Protein AF-A0A3D9QWQ1-F1 (afdb_monomer_lite)

Secondary structure (DSSP, 8-state):
-HHHHHHHHHHHHHTTS---HHHHHHHHHHHHHHHHHHHHHHHHHHHHHHHTT--HHHHHHHHHH---HHHHHHHHHHHHTT--HHHHHHHHHHHHHHHHHHHH----PPP----

Foldseek 3Di:
DVVVVVVVVVVVVVVVDDCDPVVVVVVVVVCVVVVVVVVVLLVVLQVLQVVLVDDPVVSVVCVVPPPDSVLSNLCSVCSSVVHDPVVSVVVVVVVVCVVVVVVVDDDPDPPPPDD

Sequence (115 aa):
MERDYAMQENAHIKRERAVSTGDFIQGIRDCIPTLLGYLSIGFAAGVVEKTSGLSITEIILMSVLIYAGSAQFIIAGMVAAQGSAAAIIFTILFVNLRHLLLSGTVPVFPPSDTA

Radius of gyration: 24.45 Å; chains: 1; bounding box: 51×46×58 Å

InterPro domains:
  IPR011606 Branched-chain amino acid transport, permease [PTHR34979] (14-104)
  IPR061300 AzlC-like, N-terminal domain [PF03591] (33-105)

pLDDT: mean 82.55, std 11.13, range [54.53, 95.12]

Organism: NCBI:txid1156355

Structure (mmCIF, N/CA/C/O backbone):
data_AF-A0A3D9QWQ1-F1
#
_entry.id   AF-A0A3D9QWQ1-F1
#
loop_
_atom_site.group_PDB
_atom_site.id
_atom_site.type_symbol
_atom_site.label_atom_id
_atom_site.label_alt_id
_atom_site.label_comp_id
_atom_site.label_asym_id
_atom_site.label_entity_id
_atom_site.label_seq_id
_atom_site.pdbx_PDB_ins_code
_atom_site.Cartn_x
_atom_site.Cartn_y
_atom_site.Cartn_z
_atom_site.occupancy
_atom_site.B_iso_or_equiv
_atom_site.auth_seq_id
_atom_site.auth_comp_id
_atom_site.auth_asym_id
_atom_site.auth_atom_id
_atom_site.pdbx_PDB_model_num
ATOM 1 N N . MET A 1 1 ? 39.467 18.721 -38.668 1.00 60.34 1 MET A N 1
ATOM 2 C CA . MET A 1 1 ? 39.058 19.140 -37.311 1.00 60.34 1 MET A CA 1
ATOM 3 C C . MET A 1 1 ? 37.545 19.265 -37.190 1.00 60.34 1 MET A C 1
ATOM 5 O O . MET A 1 1 ? 36.965 18.328 -36.675 1.00 60.34 1 MET A O 1
ATOM 9 N N . GLU A 1 2 ? 36.860 20.301 -37.694 1.00 66.12 2 GLU A N 1
ATOM 10 C CA . GLU A 1 2 ? 35.390 20.446 -37.504 1.00 66.12 2 GLU A CA 1
ATOM 11 C C . GLU A 1 2 ? 34.546 19.289 -38.078 1.00 66.12 2 GLU A C 1
ATOM 13 O O . GLU A 1 2 ? 33.544 18.887 -37.493 1.00 66.12 2 GLU A O 1
ATOM 18 N N . ARG A 1 3 ? 34.983 18.679 -39.189 1.00 67.19 3 ARG A N 1
ATOM 19 C CA . ARG A 1 3 ? 34.310 17.508 -39.786 1.00 67.19 3 ARG A CA 1
ATOM 20 C C . ARG A 1 3 ? 34.497 16.213 -38.989 1.00 67.19 3 ARG A C 1
ATOM 22 O O . ARG A 1 3 ? 33.655 15.326 -39.089 1.00 67.19 3 ARG A O 1
ATOM 29 N N . ASP A 1 4 ? 35.561 16.126 -38.196 1.00 64.44 4 ASP A N 1
ATOM 30 C CA . ASP A 1 4 ? 35.871 14.960 -37.364 1.00 64.44 4 ASP A CA 1
ATOM 31 C C . ASP A 1 4 ? 35.043 14.996 -36.069 1.00 64.44 4 ASP A C 1
ATOM 33 O O . ASP A 1 4 ? 34.472 13.980 -35.676 1.00 64.44 4 ASP A O 1
ATOM 37 N N . TYR A 1 5 ? 34.857 16.192 -35.489 1.00 61.41 5 TYR A N 1
ATOM 38 C CA . TYR A 1 5 ? 33.943 16.420 -34.362 1.00 61.41 5 TYR A CA 1
ATOM 39 C C . TYR A 1 5 ? 32.486 16.111 -34.728 1.00 61.41 5 TYR A C 1
ATOM 41 O O . TYR A 1 5 ? 31.813 15.393 -33.993 1.00 61.41 5 TYR A O 1
ATOM 49 N N . ALA A 1 6 ? 32.019 16.549 -35.903 1.00 64.19 6 ALA A N 1
ATOM 50 C CA . ALA A 1 6 ? 30.667 16.240 -36.370 1.00 64.19 6 ALA A CA 1
ATOM 51 C C . ALA A 1 6 ? 30.449 14.730 -36.610 1.00 64.19 6 ALA A C 1
ATOM 53 O O . ALA A 1 6 ? 29.363 14.215 -36.356 1.00 64.19 6 ALA A O 1
ATOM 54 N N . MET A 1 7 ? 31.469 13.992 -37.066 1.00 63.03 7 MET A N 1
ATOM 55 C CA . MET A 1 7 ? 31.415 12.528 -37.230 1.00 63.03 7 MET A CA 1
ATOM 56 C C . MET A 1 7 ? 31.296 11.808 -35.881 1.00 63.03 7 MET A C 1
ATOM 58 O O . MET A 1 7 ? 30.530 10.851 -35.752 1.00 63.03 7 MET A O 1
ATOM 62 N N . GLN A 1 8 ? 32.023 12.291 -34.872 1.00 61.41 8 GLN A N 1
ATOM 63 C CA . GLN A 1 8 ? 32.024 11.721 -33.528 1.00 61.41 8 GLN A CA 1
ATOM 64 C C . GLN A 1 8 ? 30.712 12.034 -32.791 1.00 61.41 8 GLN A C 1
ATOM 66 O O . GLN A 1 8 ? 30.105 11.136 -32.215 1.00 61.41 8 GLN A O 1
ATOM 71 N N . GLU A 1 9 ? 30.198 13.257 -32.913 1.00 64.50 9 GLU A N 1
ATOM 72 C CA . GLU A 1 9 ? 28.890 13.661 -32.384 1.00 64.50 9 GLU A CA 1
ATOM 73 C C . GLU A 1 9 ? 27.749 12.828 -32.990 1.00 64.50 9 GLU A C 1
ATOM 75 O O . GLU A 1 9 ? 26.955 12.231 -32.265 1.00 64.50 9 GLU A O 1
ATOM 80 N N . ASN A 1 10 ? 27.726 12.664 -34.318 1.00 57.22 10 ASN A N 1
ATOM 81 C CA . ASN A 1 10 ? 26.715 11.842 -34.986 1.00 57.22 10 ASN A CA 1
ATOM 82 C C . ASN A 1 10 ? 26.822 10.350 -34.618 1.00 57.22 10 ASN A C 1
ATOM 84 O O . ASN A 1 10 ? 25.799 9.670 -34.538 1.00 57.22 10 ASN A O 1
ATOM 88 N N . ALA A 1 11 ? 28.025 9.824 -34.360 1.00 59.88 11 ALA A N 1
ATOM 89 C CA . ALA A 1 11 ? 28.217 8.443 -33.911 1.00 59.88 11 ALA A CA 1
ATOM 90 C C . ALA A 1 11 ? 27.727 8.210 -32.470 1.00 59.88 11 ALA A C 1
ATOM 92 O O . ALA A 1 11 ? 27.171 7.147 -32.181 1.00 59.88 11 ALA A O 1
ATOM 93 N N . HIS A 1 12 ? 27.881 9.204 -31.590 1.00 54.53 12 HIS A N 1
ATOM 94 C CA . HIS A 1 12 ? 27.355 9.165 -30.224 1.00 54.53 12 HIS A CA 1
ATOM 95 C C . HIS A 1 12 ? 25.820 9.262 -30.203 1.00 54.53 12 HIS A C 1
ATOM 97 O O . HIS A 1 12 ? 25.177 8.428 -29.570 1.00 54.53 12 HIS A O 1
ATOM 103 N N . ILE A 1 13 ? 25.228 10.158 -30.998 1.00 61.06 13 ILE A N 1
ATOM 104 C CA . ILE A 1 13 ? 23.765 10.309 -31.125 1.00 61.06 13 ILE A CA 1
ATOM 105 C C . ILE A 1 13 ? 23.113 9.062 -31.752 1.00 61.06 13 ILE A C 1
ATOM 107 O O . ILE A 1 13 ? 22.025 8.642 -31.353 1.00 61.06 13 ILE A O 1
ATOM 111 N N . LYS A 1 14 ? 23.781 8.406 -32.711 1.00 55.25 14 LYS A N 1
ATOM 112 C CA . LYS A 1 14 ? 23.258 7.196 -33.373 1.00 55.25 14 LYS A CA 1
ATOM 113 C C . LYS A 1 14 ? 23.245 5.964 -32.457 1.00 55.25 14 LYS A C 1
ATOM 115 O O . LYS A 1 14 ? 22.483 5.033 -32.713 1.00 55.25 14 LYS A O 1
ATOM 120 N N . ARG A 1 15 ? 24.040 5.968 -31.380 1.00 58.19 15 ARG A N 1
ATOM 121 C CA . ARG A 1 15 ? 24.019 4.939 -30.324 1.00 58.19 15 ARG A CA 1
ATOM 122 C C . ARG A 1 15 ? 22.813 5.063 -29.388 1.00 58.19 15 ARG A C 1
ATOM 124 O O . ARG A 1 15 ? 22.527 4.120 -28.661 1.00 58.19 15 ARG A O 1
ATOM 131 N N . GLU A 1 16 ? 22.102 6.187 -29.428 1.00 63.25 16 GLU A N 1
ATOM 132 C CA . GLU A 1 16 ? 21.090 6.549 -28.433 1.00 63.25 16 GLU A CA 1
ATOM 133 C C . GLU A 1 16 ? 19.643 6.246 -28.858 1.00 63.25 16 GLU A C 1
ATOM 135 O O . GLU A 1 16 ? 18.713 6.497 -28.094 1.00 63.25 16 GLU A O 1
ATOM 140 N N . ARG A 1 17 ? 19.388 5.698 -30.060 1.00 65.94 17 ARG A N 1
ATOM 141 C CA . ARG A 1 17 ? 17.999 5.431 -30.482 1.00 65.94 17 ARG A CA 1
ATOM 142 C C . ARG A 1 17 ? 17.810 4.268 -31.453 1.00 65.94 17 ARG A C 1
ATOM 144 O O . ARG A 1 17 ? 17.346 4.443 -32.577 1.00 65.94 17 ARG A O 1
ATOM 151 N N . ALA A 1 18 ? 18.051 3.060 -30.968 1.00 63.25 18 ALA A N 1
ATOM 152 C CA . ALA A 1 18 ? 17.287 1.900 -31.406 1.00 63.25 18 ALA A CA 1
ATOM 153 C C . ALA A 1 18 ? 17.064 1.016 -30.181 1.00 63.25 18 ALA A C 1
ATOM 155 O O . ALA A 1 18 ? 17.944 0.240 -29.837 1.00 63.25 18 ALA A O 1
ATOM 156 N N . VAL A 1 19 ? 15.915 1.168 -29.508 1.00 68.19 19 VAL A N 1
ATOM 157 C CA . VAL A 1 19 ? 15.462 0.184 -28.514 1.00 68.19 19 VAL A CA 1
ATOM 158 C C . VAL A 1 19 ? 15.267 -1.119 -29.279 1.00 68.19 19 VAL A C 1
ATOM 160 O O . VAL A 1 19 ? 14.278 -1.295 -29.995 1.00 68.19 19 VAL A O 1
ATOM 163 N N . SER A 1 20 ? 16.263 -1.990 -29.211 1.00 77.75 20 SER A N 1
ATOM 164 C CA . SER A 1 20 ? 16.186 -3.321 -29.787 1.00 77.75 20 SER A CA 1
ATOM 165 C C . SER A 1 20 ? 15.281 -4.176 -28.904 1.00 77.75 20 SER A C 1
ATOM 167 O O . SER A 1 20 ? 15.197 -3.971 -27.693 1.00 77.75 20 SER A O 1
ATOM 169 N N . THR A 1 21 ? 14.629 -5.194 -29.466 1.00 76.88 21 THR A N 1
ATOM 170 C CA . THR A 1 21 ? 13.908 -6.202 -28.667 1.00 76.88 21 THR A CA 1
ATOM 171 C C . THR A 1 21 ? 14.813 -6.820 -27.589 1.00 76.88 21 THR A C 1
ATOM 173 O O . THR A 1 21 ? 14.334 -7.175 -26.514 1.00 76.88 21 THR A O 1
ATOM 176 N N . GLY A 1 22 ? 16.128 -6.884 -27.843 1.00 80.75 22 GLY A N 1
ATOM 177 C CA . GLY A 1 22 ? 17.126 -7.297 -26.855 1.00 80.75 22 GLY A CA 1
ATOM 178 C C . GLY A 1 22 ? 17.208 -6.376 -25.631 1.00 80.75 22 GLY A C 1
ATOM 179 O O . GLY A 1 22 ? 17.305 -6.877 -24.514 1.00 80.75 22 GLY A O 1
ATOM 180 N N . ASP A 1 23 ? 17.076 -5.060 -25.815 1.00 85.50 23 ASP A N 1
ATOM 181 C CA . ASP A 1 23 ? 17.133 -4.076 -24.724 1.00 85.50 23 ASP A CA 1
ATOM 182 C C . ASP A 1 23 ? 15.876 -4.144 -23.843 1.00 85.50 23 ASP A C 1
ATOM 184 O O . ASP A 1 23 ? 15.953 -3.995 -22.625 1.00 85.50 23 ASP A O 1
ATOM 188 N N . PHE A 1 24 ? 14.715 -4.450 -24.435 1.00 87.50 24 PHE A N 1
ATOM 189 C CA . PHE A 1 24 ? 13.472 -4.670 -23.687 1.00 87.50 24 PHE A CA 1
ATOM 190 C C . PHE A 1 24 ? 13.539 -5.929 -22.809 1.00 87.50 24 PHE A C 1
ATOM 192 O O . PHE A 1 24 ? 13.157 -5.894 -21.640 1.00 87.50 24 PHE A O 1
ATOM 199 N N . ILE A 1 25 ? 14.063 -7.037 -23.349 1.00 92.12 25 ILE A N 1
ATOM 200 C CA . ILE A 1 25 ? 14.245 -8.285 -22.587 1.00 92.12 25 ILE A CA 1
ATOM 201 C C . ILE A 1 25 ? 15.274 -8.089 -21.468 1.00 92.12 25 ILE A C 1
ATOM 203 O O . ILE A 1 25 ? 15.071 -8.594 -20.361 1.00 92.12 25 ILE A O 1
ATOM 207 N N . GLN A 1 26 ? 16.347 -7.338 -21.728 1.00 90.00 26 GLN A N 1
ATOM 208 C CA . GLN A 1 26 ? 17.326 -6.985 -20.703 1.00 90.00 26 GLN A CA 1
ATOM 209 C C . GLN A 1 26 ? 16.676 -6.157 -19.586 1.00 90.00 26 GLN A C 1
ATOM 211 O O . GLN A 1 26 ? 16.806 -6.520 -18.420 1.00 90.00 26 GLN A O 1
ATOM 216 N N . GLY A 1 27 ? 15.871 -5.146 -19.933 1.00 89.81 27 GLY A N 1
ATOM 217 C CA . GLY A 1 27 ? 15.104 -4.364 -18.961 1.00 89.81 27 GLY A CA 1
ATOM 218 C C . GLY A 1 27 ? 14.154 -5.216 -18.110 1.00 89.81 27 GLY A C 1
ATOM 219 O O . GLY A 1 27 ? 14.126 -5.065 -16.891 1.00 89.81 27 GLY A O 1
ATOM 220 N N . ILE A 1 28 ? 13.433 -6.176 -18.708 1.00 92.31 28 ILE A N 1
ATOM 221 C CA . ILE A 1 28 ? 12.605 -7.131 -17.946 1.00 92.31 28 ILE A CA 1
ATOM 222 C C . ILE A 1 28 ? 13.464 -7.907 -16.949 1.00 92.31 28 ILE A C 1
ATOM 224 O O . ILE A 1 28 ? 13.089 -8.024 -15.782 1.00 92.31 28 ILE A O 1
ATOM 228 N N . ARG A 1 29 ? 14.610 -8.433 -17.393 1.00 92.31 29 ARG A N 1
ATOM 229 C CA . ARG A 1 29 ? 15.511 -9.223 -16.548 1.00 92.31 29 ARG A CA 1
ATOM 230 C C . ARG A 1 29 ? 16.054 -8.408 -15.377 1.00 92.31 29 ARG A C 1
ATOM 232 O O . ARG A 1 29 ? 16.128 -8.934 -14.268 1.00 92.31 29 ARG A O 1
ATOM 239 N N . ASP A 1 30 ? 16.365 -7.141 -15.614 1.00 91.94 30 ASP A N 1
ATOM 240 C CA . ASP A 1 30 ? 16.871 -6.223 -14.596 1.00 91.94 30 ASP A CA 1
ATOM 241 C C . ASP A 1 30 ? 15.780 -5.846 -13.575 1.00 91.94 30 ASP A C 1
ATOM 243 O O . ASP A 1 30 ? 16.081 -5.622 -12.403 1.00 91.94 30 ASP A O 1
ATOM 247 N N . CYS A 1 31 ? 14.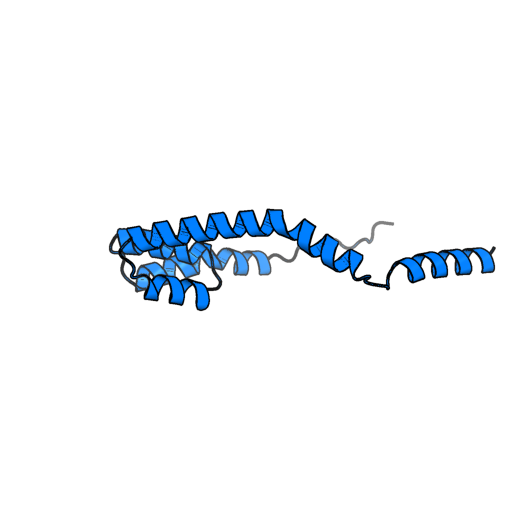499 -5.862 -13.968 1.00 92.12 31 CYS A N 1
ATOM 248 C CA . CYS A 1 31 ? 13.368 -5.614 -13.067 1.00 92.12 31 CYS A CA 1
ATOM 249 C C . CYS A 1 31 ? 12.952 -6.825 -12.209 1.00 92.12 31 CYS A C 1
ATOM 251 O O . CYS A 1 31 ? 12.312 -6.627 -11.173 1.00 92.12 31 CYS A O 1
ATOM 253 N N . ILE A 1 32 ? 13.295 -8.065 -12.590 1.00 95.12 32 ILE A N 1
ATOM 254 C CA . ILE A 1 32 ? 12.975 -9.288 -11.818 1.00 95.12 32 ILE A CA 1
ATOM 255 C C . ILE A 1 32 ? 13.369 -9.180 -10.330 1.00 95.12 32 ILE A C 1
ATOM 257 O O . ILE A 1 32 ? 12.512 -9.442 -9.479 1.00 95.12 32 ILE A O 1
ATOM 261 N N . PRO A 1 33 ? 14.613 -8.804 -9.965 1.00 91.44 33 PRO A N 1
ATOM 262 C CA . PRO A 1 33 ? 15.005 -8.708 -8.557 1.00 91.44 33 PRO A CA 1
ATOM 263 C C . PRO A 1 33 ? 14.196 -7.656 -7.785 1.00 91.44 33 PRO A C 1
ATOM 265 O O . PRO A 1 33 ? 13.840 -7.879 -6.628 1.00 91.44 33 PRO A O 1
ATOM 268 N N . THR A 1 34 ? 13.836 -6.542 -8.423 1.00 93.50 34 THR A N 1
ATOM 269 C CA . THR A 1 34 ? 12.990 -5.508 -7.814 1.00 93.50 34 THR A CA 1
ATOM 270 C C . THR A 1 34 ? 11.564 -6.012 -7.582 1.00 93.50 34 THR A C 1
ATOM 272 O O . THR A 1 34 ? 11.004 -5.807 -6.505 1.00 93.50 34 THR A O 1
ATOM 275 N N . LEU A 1 35 ? 10.994 -6.723 -8.559 1.00 92.69 35 LEU A N 1
ATOM 276 C CA . LEU A 1 35 ? 9.675 -7.357 -8.462 1.00 92.69 35 LEU A CA 1
ATOM 277 C C . LEU A 1 35 ? 9.605 -8.363 -7.312 1.00 92.69 35 LEU A C 1
ATOM 279 O O . LEU A 1 35 ? 8.637 -8.349 -6.555 1.00 92.69 35 LEU A O 1
ATOM 283 N N . LEU A 1 36 ? 10.639 -9.189 -7.139 1.00 93.75 36 LEU A N 1
ATOM 284 C CA . LEU A 1 36 ? 10.741 -10.114 -6.006 1.00 93.75 36 LEU A CA 1
ATOM 285 C C . LEU A 1 36 ? 10.718 -9.376 -4.659 1.00 93.75 36 LEU A C 1
ATOM 287 O O . LEU A 1 36 ? 10.044 -9.818 -3.726 1.00 93.75 36 LEU A O 1
ATOM 291 N N . GLY A 1 37 ? 11.390 -8.224 -4.573 1.00 93.19 37 GLY A N 1
ATOM 292 C CA . GLY A 1 37 ? 11.338 -7.349 -3.402 1.00 93.19 37 GLY A CA 1
ATOM 293 C C . GLY A 1 37 ? 9.916 -6.870 -3.100 1.00 93.19 37 GLY A C 1
ATOM 294 O O . GLY A 1 37 ? 9.408 -7.098 -2.001 1.00 93.19 37 GLY A O 1
ATOM 295 N N . TYR A 1 38 ? 9.238 -6.278 -4.085 1.00 91.62 38 TYR A N 1
ATOM 296 C CA . TYR A 1 38 ? 7.858 -5.805 -3.918 1.00 91.62 38 TYR A CA 1
ATOM 297 C C . TYR A 1 38 ? 6.871 -6.929 -3.602 1.00 91.62 38 TYR A 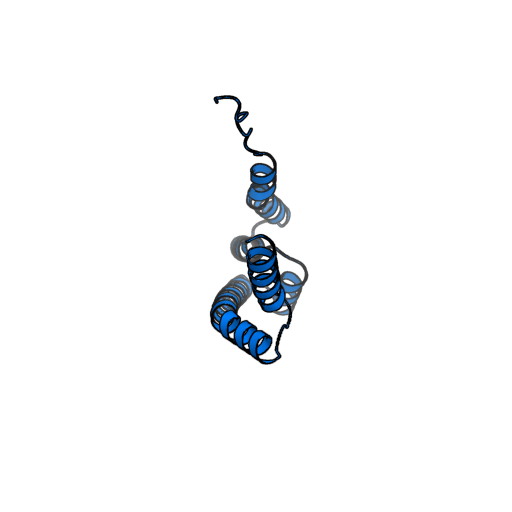C 1
ATOM 299 O O . TYR A 1 38 ? 5.987 -6.739 -2.766 1.00 91.62 38 TYR A O 1
ATOM 307 N N . LEU A 1 39 ? 7.043 -8.106 -4.208 1.00 92.62 39 LEU A N 1
ATOM 308 C CA . LEU A 1 39 ? 6.211 -9.273 -3.928 1.00 92.62 39 LEU A CA 1
ATOM 309 C C . LEU A 1 39 ? 6.318 -9.684 -2.455 1.00 92.62 39 LEU A C 1
ATOM 311 O O . LEU A 1 39 ? 5.296 -9.937 -1.821 1.00 92.62 39 LEU A O 1
ATOM 315 N N . SER A 1 40 ? 7.532 -9.697 -1.894 1.00 93.19 40 SER A N 1
ATOM 316 C CA . SER A 1 40 ? 7.736 -10.032 -0.478 1.00 93.19 40 SER A CA 1
ATOM 317 C C . SER A 1 40 ? 7.059 -9.033 0.467 1.00 93.19 40 SER A C 1
ATOM 319 O O . SER A 1 40 ? 6.400 -9.438 1.424 1.00 93.19 40 SER A O 1
ATOM 321 N N . ILE A 1 41 ? 7.152 -7.735 0.161 1.00 90.56 41 ILE A N 1
ATOM 322 C CA . ILE A 1 41 ? 6.526 -6.663 0.944 1.00 90.56 41 ILE A CA 1
ATOM 323 C C . ILE A 1 41 ? 4.999 -6.774 0.880 1.00 90.56 41 ILE A C 1
ATOM 325 O O . ILE A 1 41 ? 4.336 -6.690 1.913 1.00 90.56 41 ILE A O 1
ATOM 329 N N . GLY A 1 42 ? 4.440 -7.011 -0.311 1.00 90.62 42 GLY A N 1
ATOM 330 C CA . GLY A 1 42 ? 3.000 -7.196 -0.491 1.00 90.62 42 GLY A CA 1
ATOM 331 C C . GLY A 1 42 ? 2.473 -8.421 0.256 1.00 90.62 42 GLY A C 1
ATOM 332 O O . GLY A 1 42 ? 1.422 -8.358 0.891 1.00 90.62 42 GLY A O 1
ATOM 333 N N . PHE A 1 43 ? 3.235 -9.518 0.259 1.00 92.06 43 PHE A N 1
ATOM 334 C CA . PHE A 1 43 ? 2.877 -10.717 1.014 1.00 92.06 43 PHE A CA 1
ATOM 335 C C . PHE A 1 43 ? 2.869 -10.454 2.524 1.00 92.06 43 PHE A C 1
ATOM 337 O O . PHE A 1 43 ? 1.935 -10.856 3.216 1.00 92.06 43 PHE A O 1
ATOM 344 N N . ALA A 1 44 ? 3.872 -9.733 3.034 1.00 92.69 44 ALA A N 1
ATOM 345 C CA . ALA A 1 44 ? 3.921 -9.334 4.436 1.00 92.69 44 ALA A CA 1
ATOM 346 C C . ALA A 1 44 ? 2.716 -8.457 4.820 1.00 92.69 44 ALA A C 1
ATOM 348 O O . ALA A 1 44 ? 2.077 -8.726 5.835 1.00 92.69 44 ALA A O 1
ATOM 349 N N . ALA A 1 45 ? 2.366 -7.464 3.994 1.00 91.75 45 ALA A N 1
ATOM 350 C CA . ALA A 1 45 ? 1.194 -6.612 4.213 1.00 91.75 45 ALA A CA 1
ATOM 351 C C . ALA A 1 45 ? -0.104 -7.431 4.268 1.00 91.75 45 ALA A C 1
ATOM 353 O O . ALA A 1 45 ? -0.853 -7.330 5.239 1.00 91.75 45 ALA A O 1
ATOM 354 N N . GLY A 1 46 ? -0.325 -8.310 3.286 1.00 91.06 46 GLY A N 1
ATOM 355 C CA . GLY A 1 46 ? -1.531 -9.137 3.224 1.00 91.06 46 GLY A CA 1
ATOM 356 C C . GLY A 1 46 ? -1.671 -10.096 4.410 1.00 91.06 46 GLY A C 1
ATOM 357 O O . GLY A 1 46 ? -2.768 -10.260 4.945 1.00 91.06 46 GLY A O 1
ATOM 358 N N . VAL A 1 47 ? -0.567 -10.701 4.868 1.00 92.81 47 VAL A N 1
ATOM 359 C CA . VAL A 1 47 ? -0.574 -11.552 6.071 1.00 92.81 47 VAL A CA 1
ATOM 360 C C . VAL A 1 47 ? -0.923 -10.728 7.308 1.00 92.81 47 VAL A C 1
ATOM 362 O O . VAL A 1 47 ? -1.802 -11.129 8.070 1.00 92.81 47 VAL A O 1
ATOM 365 N N . VAL A 1 48 ? -0.288 -9.567 7.488 1.00 92.81 48 VAL A N 1
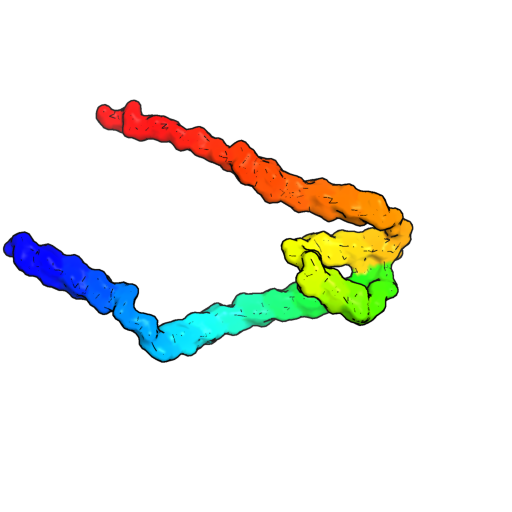ATOM 366 C CA . VAL A 1 48 ? -0.527 -8.689 8.641 1.00 92.81 48 VAL A CA 1
ATOM 367 C C . VAL A 1 48 ? -1.987 -8.228 8.679 1.00 92.81 48 VAL A C 1
ATOM 369 O O . VAL A 1 48 ? -2.662 -8.437 9.685 1.00 92.81 48 VAL A O 1
ATOM 372 N N . GLU A 1 49 ? -2.526 -7.715 7.574 1.00 91.94 49 GLU A N 1
ATOM 373 C CA . GLU A 1 49 ? -3.927 -7.283 7.492 1.00 91.94 49 GLU A CA 1
ATOM 374 C C . GLU A 1 49 ? -4.910 -8.431 7.768 1.00 91.94 49 GLU A C 1
ATOM 376 O O . GLU A 1 49 ? -5.874 -8.267 8.523 1.00 91.94 49 GLU A O 1
ATOM 381 N N . LYS A 1 50 ? -4.643 -9.631 7.233 1.00 92.44 50 LYS A N 1
ATOM 382 C CA . LYS A 1 50 ? -5.483 -10.810 7.486 1.00 92.44 50 LYS A CA 1
ATOM 383 C C . LYS A 1 50 ? -5.483 -11.204 8.962 1.00 92.44 50 LYS A C 1
ATOM 385 O O . LYS A 1 50 ? -6.540 -11.615 9.459 1.00 92.44 50 LYS A O 1
ATOM 390 N N . THR A 1 51 ? -4.337 -11.096 9.640 1.00 90.94 51 THR A N 1
ATOM 391 C CA . THR A 1 51 ? -4.207 -11.372 11.083 1.00 90.94 51 THR A CA 1
ATOM 392 C C . THR A 1 51 ? -4.850 -10.299 11.955 1.00 90.94 51 THR A C 1
ATOM 394 O O . THR A 1 51 ? -5.353 -10.622 13.026 1.00 90.94 51 THR A O 1
ATOM 397 N N . SER A 1 52 ? -4.934 -9.060 11.469 1.00 87.81 52 SER A N 1
ATOM 398 C CA . SER A 1 52 ? -5.624 -7.956 12.143 1.00 87.81 52 SER A CA 1
ATOM 399 C C . SER A 1 52 ? -7.150 -8.060 12.124 1.00 87.81 52 SER A C 1
ATOM 401 O O . SER A 1 52 ? -7.822 -7.210 12.696 1.00 87.81 52 SER A O 1
ATOM 403 N N . GLY A 1 53 ? -7.713 -9.084 11.476 1.00 85.62 53 GLY A N 1
ATOM 404 C CA . GLY A 1 53 ? -9.158 -9.316 11.426 1.00 85.62 53 GLY A CA 1
ATOM 405 C C . GLY A 1 53 ? -9.850 -8.765 10.179 1.00 85.62 53 GLY A C 1
ATOM 406 O O . GLY A 1 53 ? -11.057 -8.951 10.047 1.00 85.62 53 GLY A O 1
ATOM 407 N N . LEU A 1 54 ? -9.110 -8.172 9.234 1.00 86.81 54 LEU A N 1
ATOM 408 C CA . LEU A 1 54 ? -9.669 -7.736 7.952 1.00 86.81 54 LEU A CA 1
ATOM 409 C C . LEU A 1 54 ? -10.051 -8.946 7.082 1.00 86.81 54 LEU A C 1
ATOM 411 O O . LEU A 1 54 ? -9.409 -10.015 7.096 1.00 86.81 54 LEU A O 1
ATOM 415 N N . SER A 1 55 ? -11.132 -8.787 6.323 1.00 91.19 55 SER A N 1
ATOM 416 C CA . SER A 1 55 ? -11.548 -9.750 5.308 1.00 91.19 55 SER A CA 1
ATOM 417 C C . SER A 1 55 ? -10.651 -9.658 4.073 1.00 91.19 55 SER A C 1
ATOM 419 O O . SER A 1 55 ? -10.065 -8.622 3.768 1.00 91.19 55 SER A O 1
ATOM 421 N N . ILE A 1 56 ? -10.569 -10.751 3.314 1.00 89.12 56 ILE A N 1
ATOM 422 C CA . ILE A 1 56 ? -9.774 -10.799 2.076 1.00 89.12 56 ILE A CA 1
ATOM 423 C C . ILE A 1 56 ? -10.275 -9.755 1.066 1.00 89.12 56 ILE A C 1
ATOM 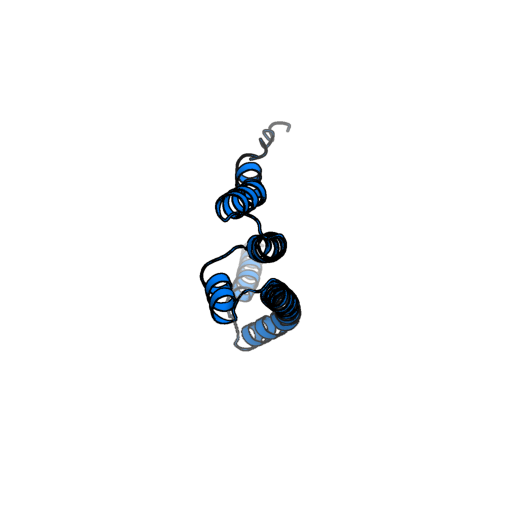425 O O . ILE A 1 56 ? -9.483 -9.148 0.352 1.00 89.12 56 ILE A O 1
ATOM 429 N N . THR A 1 57 ? -11.584 -9.502 1.036 1.00 90.62 57 THR A N 1
ATOM 430 C CA . THR A 1 57 ? -12.183 -8.483 0.170 1.00 90.62 57 THR A CA 1
ATOM 431 C C . THR A 1 57 ? -11.718 -7.077 0.545 1.00 90.62 57 THR A C 1
ATOM 433 O O . THR A 1 57 ? -11.360 -6.312 -0.347 1.00 90.62 57 THR A O 1
ATOM 436 N N . GLU A 1 58 ? -11.664 -6.741 1.837 1.00 89.00 58 GLU A N 1
ATOM 437 C CA . GLU A 1 58 ? -11.166 -5.439 2.307 1.00 89.00 58 GLU A CA 1
ATOM 438 C C . GLU A 1 58 ? -9.680 -5.252 1.993 1.00 89.00 58 GLU A C 1
ATOM 440 O O . GLU A 1 58 ? -9.296 -4.188 1.521 1.00 89.00 58 GLU A O 1
ATOM 445 N N . ILE A 1 59 ? -8.868 -6.296 2.174 1.00 90.81 59 ILE A N 1
ATOM 446 C CA . ILE A 1 59 ? -7.431 -6.310 1.846 1.00 90.81 59 ILE A CA 1
ATOM 447 C C . ILE A 1 59 ? -7.200 -6.004 0.358 1.00 90.81 59 ILE A C 1
ATOM 449 O O . ILE A 1 59 ? -6.357 -5.179 -0.011 1.00 90.81 59 ILE A O 1
ATOM 453 N N . ILE A 1 60 ? -7.987 -6.636 -0.518 1.00 90.44 60 ILE A N 1
ATOM 454 C CA . ILE A 1 60 ? -7.922 -6.396 -1.965 1.00 90.44 60 ILE A CA 1
ATOM 455 C C . ILE A 1 60 ? -8.378 -4.970 -2.293 1.00 90.44 60 ILE A C 1
ATOM 457 O O . ILE A 1 60 ? -7.697 -4.280 -3.050 1.00 90.44 60 ILE A O 1
ATOM 461 N N . LEU A 1 61 ? -9.486 -4.501 -1.707 1.00 89.69 61 LEU A N 1
ATOM 462 C CA . LEU A 1 61 ? -9.955 -3.124 -1.897 1.00 89.69 61 LEU A CA 1
ATOM 463 C C . LEU A 1 61 ? -8.900 -2.104 -1.460 1.00 89.69 61 LEU A C 1
ATOM 465 O O . LEU A 1 61 ? -8.638 -1.153 -2.190 1.00 89.69 61 LEU A O 1
ATOM 469 N N . MET A 1 62 ? -8.272 -2.312 -0.304 1.00 88.31 62 MET A N 1
ATOM 470 C CA . MET A 1 62 ? -7.200 -1.463 0.215 1.00 88.31 62 MET A CA 1
ATOM 471 C C . MET A 1 62 ? -6.010 -1.433 -0.743 1.00 88.31 62 MET A C 1
ATOM 473 O O . MET A 1 62 ? -5.525 -0.357 -1.069 1.00 88.31 62 MET A O 1
ATOM 477 N N . SER A 1 63 ? -5.600 -2.587 -1.269 1.00 86.44 63 SER A N 1
ATOM 478 C CA . SER A 1 63 ? -4.483 -2.685 -2.221 1.00 86.44 63 SER A CA 1
ATOM 479 C C . SER A 1 63 ? -4.748 -1.990 -3.559 1.00 86.44 63 SER A C 1
ATOM 481 O O . SER A 1 63 ? -3.808 -1.549 -4.215 1.00 86.44 63 SER A O 1
ATOM 483 N N . VAL A 1 64 ? -6.014 -1.883 -3.974 1.00 86.31 64 VAL A N 1
ATOM 484 C CA . VAL A 1 64 ? -6.405 -1.205 -5.222 1.00 86.31 64 VAL A CA 1
ATOM 485 C C . VAL A 1 64 ? -6.644 0.293 -5.008 1.00 86.31 64 VAL A C 1
ATOM 487 O O . VAL A 1 64 ? -6.284 1.097 -5.865 1.00 86.31 64 VAL A O 1
ATOM 490 N N . LEU A 1 65 ? -7.262 0.679 -3.887 1.00 84.94 65 LEU A N 1
ATOM 491 C CA . LEU A 1 65 ? -7.682 2.059 -3.629 1.00 84.94 65 LEU A CA 1
ATOM 492 C C . LEU A 1 65 ? -6.618 2.901 -2.917 1.00 84.94 65 LEU A C 1
ATOM 494 O O . LEU A 1 65 ? -6.560 4.112 -3.129 1.00 84.94 65 LEU A O 1
ATOM 498 N N . ILE A 1 66 ? -5.792 2.294 -2.063 1.00 85.44 66 ILE A N 1
ATOM 499 C CA . ILE A 1 66 ? -4.796 3.008 -1.262 1.00 85.44 66 ILE A CA 1
ATOM 500 C C . ILE A 1 66 ? -3.424 2.904 -1.923 1.00 85.44 66 ILE A C 1
ATOM 502 O O . ILE A 1 66 ? -2.701 1.925 -1.773 1.00 85.44 66 ILE A O 1
ATOM 506 N N . TYR A 1 67 ? -3.012 3.988 -2.579 1.00 81.69 67 TYR A N 1
ATOM 507 C CA . TYR A 1 67 ? -1.655 4.159 -3.110 1.00 81.69 67 TYR A CA 1
ATOM 508 C C . TYR A 1 67 ? -0.662 4.612 -2.017 1.00 81.69 67 TYR A C 1
ATOM 510 O O . TYR A 1 67 ? 0.084 5.576 -2.170 1.00 81.69 67 TYR A O 1
ATOM 518 N N . ALA A 1 68 ? -0.689 3.970 -0.851 1.00 85.38 68 ALA A N 1
ATOM 519 C CA . ALA A 1 68 ? 0.199 4.287 0.265 1.00 85.38 68 ALA A CA 1
ATOM 520 C C . ALA A 1 68 ? 0.518 3.014 1.052 1.00 85.38 68 ALA A C 1
ATOM 522 O O . ALA A 1 68 ? -0.200 2.647 1.980 1.00 85.38 68 ALA A O 1
ATOM 523 N N . GLY A 1 69 ? 1.630 2.358 0.705 1.00 84.56 69 GLY A N 1
ATOM 524 C CA . GLY A 1 69 ? 2.022 1.092 1.336 1.00 84.56 69 GLY A CA 1
ATOM 525 C C . GLY A 1 69 ? 2.212 1.199 2.854 1.00 84.56 69 GLY A C 1
ATOM 526 O O . GLY A 1 69 ? 1.864 0.283 3.585 1.00 84.56 69 GLY A O 1
ATOM 527 N N . SER A 1 70 ? 2.682 2.339 3.371 1.00 86.56 70 SER A N 1
ATOM 528 C CA . SER A 1 70 ? 2.779 2.570 4.823 1.00 86.56 70 SER A CA 1
ATOM 529 C C . SER A 1 70 ? 1.412 2.669 5.509 1.00 86.56 70 SER A C 1
ATOM 531 O O . SER A 1 70 ? 1.280 2.265 6.663 1.00 86.56 70 SER A O 1
ATOM 533 N N . ALA A 1 71 ? 0.388 3.172 4.813 1.00 89.62 71 ALA A N 1
ATOM 534 C CA . ALA A 1 71 ? -0.957 3.306 5.359 1.00 89.62 71 ALA A CA 1
ATOM 535 C C . ALA A 1 71 ? -1.603 1.935 5.600 1.00 89.62 71 ALA A C 1
ATOM 537 O O . ALA A 1 71 ? -2.233 1.751 6.634 1.00 89.62 71 ALA A O 1
ATOM 538 N N . GLN A 1 72 ? -1.375 0.965 4.713 1.00 91.44 72 GLN A N 1
ATOM 539 C CA . GLN A 1 72 ? -1.848 -0.419 4.850 1.00 91.44 72 GLN A CA 1
ATOM 540 C C . GLN A 1 72 ? -1.396 -1.067 6.169 1.00 91.44 72 GLN A C 1
ATOM 542 O O . GLN A 1 72 ? -2.214 -1.553 6.952 1.00 91.44 72 GLN A O 1
ATOM 547 N N . PHE A 1 73 ? -0.107 -0.950 6.503 1.00 90.88 73 PHE A N 1
ATOM 548 C CA . PHE A 1 73 ? 0.422 -1.450 7.777 1.00 90.88 73 PHE A CA 1
ATOM 549 C C . PHE A 1 73 ? -0.131 -0.700 8.999 1.00 90.88 73 PHE A C 1
ATOM 551 O O . PHE A 1 73 ? -0.399 -1.319 10.030 1.00 90.88 73 PHE A O 1
ATOM 558 N N . ILE A 1 74 ? -0.328 0.621 8.897 1.00 91.81 74 ILE A N 1
ATOM 559 C CA . ILE A 1 74 ? -0.928 1.428 9.974 1.00 91.81 74 ILE A CA 1
ATOM 560 C C . ILE A 1 74 ? -2.376 1.000 10.221 1.00 91.81 74 ILE A C 1
ATOM 562 O O . ILE A 1 74 ? -2.762 0.813 11.373 1.00 91.81 74 ILE A O 1
ATOM 566 N N . ILE A 1 75 ? -3.164 0.824 9.156 1.00 91.38 75 ILE A N 1
ATOM 567 C CA . ILE A 1 75 ? -4.554 0.361 9.234 1.00 91.38 75 ILE A CA 1
ATOM 568 C C . ILE A 1 75 ? -4.590 -0.997 9.921 1.00 91.38 75 ILE A C 1
ATOM 570 O O . ILE A 1 75 ? -5.303 -1.150 10.907 1.00 91.38 75 ILE A O 1
ATOM 574 N N . ALA A 1 76 ? -3.776 -1.951 9.468 1.00 91.31 76 ALA A N 1
ATOM 575 C CA . ALA A 1 76 ? -3.720 -3.275 10.067 1.00 91.31 76 ALA A CA 1
ATOM 576 C C . ALA A 1 76 ? -3.388 -3.225 11.569 1.00 91.31 76 ALA A C 1
ATOM 578 O O . ALA A 1 76 ? -4.070 -3.862 12.374 1.00 91.31 76 ALA A O 1
ATOM 579 N N . GLY A 1 77 ? -2.380 -2.446 11.972 1.00 89.62 77 GLY A N 1
ATOM 580 C CA . GLY A 1 77 ? -2.004 -2.310 13.382 1.00 89.62 77 GLY A CA 1
ATOM 581 C C . GLY A 1 77 ? -3.093 -1.649 14.232 1.00 89.62 77 GLY A C 1
ATOM 582 O O . GLY A 1 77 ? -3.396 -2.106 15.332 1.00 89.62 77 GLY A O 1
ATOM 583 N N . MET A 1 78 ? -3.726 -0.600 13.710 1.00 90.00 78 MET A N 1
ATOM 584 C CA . MET A 1 78 ? -4.780 0.135 14.411 1.00 90.00 78 MET A CA 1
ATOM 585 C C . MET A 1 78 ? -6.082 -0.661 14.514 1.00 90.00 78 MET A C 1
ATOM 587 O O . MET A 1 78 ? -6.736 -0.615 15.552 1.00 90.00 78 MET A O 1
ATOM 591 N N . VAL A 1 79 ? -6.450 -1.408 13.470 1.00 88.81 79 VAL A N 1
ATOM 592 C CA . VAL A 1 79 ? -7.617 -2.302 13.487 1.00 88.81 79 VAL A CA 1
ATOM 593 C C . VAL A 1 79 ? -7.409 -3.411 14.518 1.00 88.81 79 VAL A C 1
ATOM 595 O O . VAL A 1 79 ? -8.299 -3.642 15.333 1.00 88.81 79 VAL A O 1
ATOM 598 N N . ALA A 1 80 ? -6.213 -4.010 14.579 1.00 88.06 80 ALA A N 1
ATOM 599 C CA . ALA A 1 80 ? -5.872 -4.992 15.613 1.00 88.06 80 ALA A CA 1
ATOM 600 C C . ALA A 1 80 ? -5.940 -4.407 17.039 1.00 88.06 80 ALA A C 1
ATOM 602 O O . ALA A 1 80 ? -6.291 -5.109 17.984 1.00 88.06 80 ALA A O 1
ATOM 603 N N . ALA A 1 81 ? -5.644 -3.113 17.196 1.00 88.56 81 ALA A N 1
ATOM 604 C CA . ALA A 1 81 ? -5.746 -2.381 18.459 1.00 88.56 81 ALA A CA 1
ATOM 605 C C . ALA A 1 81 ? -7.155 -1.818 18.749 1.00 88.56 81 ALA A C 1
ATOM 607 O O . ALA A 1 81 ? -7.323 -1.065 19.708 1.00 88.56 81 ALA A O 1
ATOM 608 N N . GLN A 1 82 ? -8.160 -2.141 17.927 1.00 84.00 82 GLN A N 1
ATOM 609 C CA . GLN A 1 82 ? -9.518 -1.588 18.004 1.00 84.00 82 GLN A CA 1
ATOM 610 C C . GLN A 1 82 ? -9.579 -0.048 17.988 1.00 84.00 82 GLN A C 1
ATOM 612 O O . GLN A 1 82 ? -10.446 0.566 18.615 1.00 84.00 82 GLN A O 1
ATOM 617 N N . GLY A 1 83 ? -8.673 0.588 17.245 1.00 80.50 83 GLY A N 1
ATOM 618 C CA . GLY A 1 83 ? -8.660 2.031 17.033 1.00 80.50 83 GLY A CA 1
ATOM 619 C C . GLY A 1 83 ? -9.894 2.527 16.275 1.00 80.50 83 GLY A C 1
ATOM 620 O O . GLY A 1 83 ? -10.443 1.842 15.411 1.00 80.50 83 GLY A O 1
ATOM 621 N N . SER A 1 84 ? -10.334 3.751 16.577 1.00 87.88 84 SER A N 1
ATOM 622 C CA . SER A 1 84 ? -11.442 4.378 15.851 1.00 87.88 84 SER A CA 1
ATOM 623 C C . SER A 1 84 ? -11.030 4.754 14.423 1.00 87.88 84 SER A C 1
ATOM 625 O O . SER A 1 84 ? -9.884 5.131 14.169 1.00 87.88 84 SER A O 1
ATOM 627 N N . ALA A 1 85 ? -11.985 4.729 13.487 1.00 86.00 85 ALA A N 1
ATOM 628 C CA . ALA A 1 85 ? -11.734 5.107 12.093 1.00 86.00 85 ALA A CA 1
ATOM 629 C C . ALA A 1 85 ? -11.154 6.528 11.962 1.00 86.00 85 ALA A C 1
ATOM 631 O O . ALA A 1 85 ? -10.254 6.764 11.161 1.00 86.00 85 ALA A O 1
ATOM 632 N N . ALA A 1 86 ? -11.610 7.465 12.801 1.00 88.44 86 ALA A N 1
ATOM 633 C CA . ALA A 1 86 ? -11.082 8.826 12.832 1.00 88.44 86 ALA A CA 1
ATOM 634 C C . ALA A 1 86 ? -9.591 8.856 13.205 1.00 88.44 86 ALA A C 1
ATOM 636 O O . ALA A 1 86 ? -8.811 9.543 12.548 1.00 88.44 86 ALA A O 1
ATOM 637 N N . ALA A 1 87 ? -9.180 8.082 14.215 1.00 88.94 87 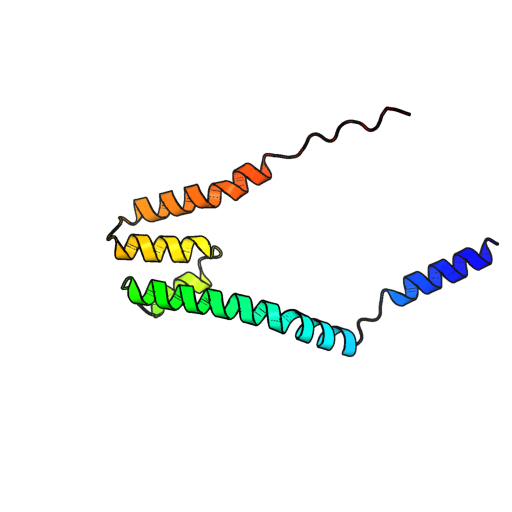ALA A N 1
ATOM 638 C CA . ALA A 1 87 ? -7.781 8.012 14.625 1.00 88.94 87 ALA A CA 1
ATOM 639 C C . ALA A 1 87 ? -6.896 7.449 13.502 1.00 88.94 87 ALA A C 1
ATOM 641 O O . ALA A 1 87 ? -5.843 8.014 13.226 1.00 88.94 87 ALA A O 1
ATOM 642 N N . ILE A 1 88 ? -7.358 6.407 12.798 1.00 90.56 88 ILE A N 1
ATOM 643 C CA . ILE A 1 88 ? -6.659 5.822 11.638 1.00 90.56 88 ILE A CA 1
ATOM 644 C C . ILE A 1 88 ? -6.406 6.883 10.565 1.00 90.56 88 ILE A C 1
ATOM 646 O O . ILE A 1 88 ? -5.273 7.044 10.109 1.00 90.56 88 ILE A O 1
ATOM 650 N N . ILE A 1 89 ? -7.444 7.640 10.201 1.00 89.50 89 ILE A N 1
ATOM 651 C CA . ILE A 1 89 ? -7.356 8.690 9.179 1.00 89.50 89 ILE A CA 1
ATOM 652 C C . ILE A 1 89 ? -6.335 9.757 9.584 1.00 89.50 89 ILE A C 1
ATOM 654 O O . ILE A 1 89 ? -5.467 10.103 8.780 1.00 89.50 89 ILE A O 1
ATOM 658 N N . PHE A 1 90 ? -6.392 10.250 10.826 1.00 91.62 90 PHE A N 1
ATOM 659 C CA . PHE A 1 90 ? -5.432 11.244 11.306 1.00 91.62 90 PHE A CA 1
ATOM 660 C C . PHE A 1 90 ? -4.004 10.698 11.307 1.00 91.62 90 PHE A C 1
ATOM 662 O O . PHE A 1 90 ? -3.110 11.371 10.801 1.00 91.62 90 PHE A O 1
ATOM 669 N N . THR A 1 91 ? -3.769 9.480 11.799 1.00 90.44 91 THR A N 1
ATOM 670 C CA . THR A 1 91 ? -2.428 8.877 11.801 1.00 90.44 91 THR A CA 1
ATOM 671 C C . THR A 1 91 ? -1.862 8.758 10.388 1.00 90.44 91 THR A C 1
ATOM 673 O O . THR A 1 91 ? -0.723 9.162 10.153 1.00 90.44 91 THR A O 1
ATOM 676 N N . ILE A 1 92 ? -2.650 8.263 9.429 1.00 91.00 92 ILE A N 1
ATOM 677 C CA . ILE A 1 92 ? -2.226 8.154 8.025 1.00 91.00 92 ILE A CA 1
ATOM 678 C C . ILE A 1 92 ? -1.909 9.534 7.455 1.00 91.00 92 ILE A C 1
ATOM 680 O O . ILE A 1 92 ? -0.876 9.699 6.804 1.00 91.00 92 ILE A O 1
ATOM 684 N N . LEU A 1 93 ? -2.763 10.526 7.713 1.00 89.19 93 LEU A N 1
ATOM 685 C CA . LEU A 1 93 ? -2.546 11.896 7.265 1.00 89.19 93 LEU A CA 1
ATOM 686 C C . LEU A 1 93 ? -1.223 12.437 7.815 1.00 89.19 93 LEU A C 1
ATOM 688 O O . LEU A 1 93 ? -0.369 12.838 7.030 1.00 89.19 93 LEU A O 1
ATOM 692 N N . PHE A 1 94 ? -1.004 12.356 9.130 1.00 89.50 94 PHE A N 1
ATOM 693 C CA . PHE A 1 94 ? 0.222 12.826 9.783 1.00 89.50 94 PHE A CA 1
ATOM 694 C C . PHE A 1 94 ? 1.484 12.143 9.251 1.00 89.50 94 PHE A C 1
ATOM 696 O O . PHE A 1 94 ? 2.487 12.813 9.011 1.00 89.50 94 PHE A O 1
ATOM 703 N N . VAL A 1 95 ? 1.442 10.831 9.019 1.00 88.56 95 VAL A N 1
ATOM 704 C CA . VAL A 1 95 ? 2.583 10.097 8.452 1.00 88.56 95 VAL A CA 1
ATOM 705 C C . VAL A 1 95 ? 2.870 10.544 7.013 1.00 88.56 95 VAL A C 1
ATOM 707 O O . VAL A 1 95 ? 4.034 10.720 6.644 1.00 88.56 95 VAL A O 1
ATOM 710 N N . ASN A 1 96 ? 1.833 10.789 6.207 1.00 87.00 96 ASN A N 1
ATOM 711 C CA . ASN A 1 96 ? 1.990 11.227 4.818 1.00 87.00 96 ASN A CA 1
ATOM 712 C C . ASN A 1 96 ? 2.354 12.715 4.676 1.00 87.00 96 ASN A C 1
ATOM 714 O O . ASN A 1 96 ? 2.942 13.091 3.658 1.00 87.00 96 ASN A O 1
ATOM 718 N N . LEU A 1 97 ? 2.119 13.553 5.697 1.00 87.12 97 LEU A N 1
ATOM 719 C CA . LEU A 1 97 ? 2.554 14.960 5.705 1.00 87.12 97 LEU A CA 1
ATOM 720 C C . LEU A 1 97 ? 4.065 15.123 5.485 1.00 87.12 97 LEU A C 1
ATOM 722 O O . LEU A 1 97 ? 4.494 16.181 5.028 1.00 87.12 97 LEU A O 1
ATOM 726 N N . ARG A 1 98 ? 4.875 14.080 5.719 1.00 81.62 98 ARG A N 1
ATOM 727 C CA . ARG A 1 98 ? 6.299 14.057 5.347 1.00 81.62 98 ARG A CA 1
ATOM 728 C C . ARG A 1 98 ? 6.527 14.504 3.900 1.00 81.62 98 ARG A C 1
ATOM 730 O O . ARG A 1 98 ? 7.465 15.249 3.645 1.00 81.62 98 ARG A O 1
ATOM 737 N N . HIS A 1 99 ? 5.684 14.077 2.963 1.00 81.69 99 HIS A N 1
ATOM 738 C CA . HIS A 1 99 ? 5.822 14.454 1.556 1.00 81.69 99 HIS A CA 1
ATOM 739 C C . HIS A 1 99 ? 5.512 15.936 1.318 1.00 81.69 99 HIS A C 1
ATOM 741 O O . HIS A 1 99 ? 6.200 16.586 0.535 1.00 81.69 99 HIS A O 1
ATOM 747 N N . LEU A 1 100 ? 4.533 16.486 2.043 1.00 82.00 100 LEU A N 1
ATOM 748 C CA . LEU A 1 100 ? 4.177 17.904 1.981 1.00 82.00 100 LEU A CA 1
ATOM 749 C C . LEU A 1 100 ? 5.304 18.782 2.538 1.00 82.00 100 LEU A C 1
ATOM 751 O O . LEU A 1 100 ? 5.678 19.772 1.914 1.00 82.00 100 LEU A O 1
ATOM 755 N N . LEU A 1 101 ? 5.893 18.384 3.669 1.00 80.00 101 LEU A N 1
ATOM 756 C CA . LEU A 1 101 ? 7.025 19.091 4.271 1.00 80.00 101 LEU A CA 1
ATOM 757 C C . LEU A 1 101 ? 8.275 19.035 3.381 1.00 80.00 101 LEU A C 1
ATOM 759 O O . LEU A 1 101 ? 8.921 20.059 3.182 1.00 80.00 101 LEU A O 1
ATOM 763 N N . LEU A 1 102 ? 8.582 17.868 2.797 1.00 81.75 102 LEU A N 1
ATOM 764 C CA . LEU A 1 102 ? 9.710 17.713 1.871 1.00 81.75 102 LEU A CA 1
ATOM 765 C C . LEU A 1 102 ? 9.535 18.547 0.592 1.00 81.75 102 LEU A C 1
ATOM 767 O O . LEU A 1 102 ? 10.508 19.122 0.116 1.00 81.75 102 LEU A O 1
ATOM 771 N N . SER A 1 103 ? 8.314 18.667 0.060 1.00 74.56 103 SER A N 1
ATOM 772 C CA . SER A 1 103 ? 8.040 19.512 -1.112 1.00 74.56 103 SER A CA 1
ATOM 773 C C . SER A 1 103 ? 8.204 21.012 -0.834 1.00 74.56 103 SER A C 1
ATOM 775 O O . SER A 1 103 ? 8.430 21.774 -1.770 1.00 74.56 103 SER A O 1
ATOM 777 N N . GLY A 1 104 ? 8.064 21.451 0.420 1.00 74.75 104 GLY A N 1
ATOM 778 C CA . GLY A 1 104 ? 8.220 22.856 0.809 1.00 74.75 104 GLY A CA 1
ATOM 779 C C . GLY A 1 104 ? 9.677 23.303 0.959 1.00 74.75 104 GLY A C 1
ATOM 780 O O . GLY A 1 104 ? 9.955 24.500 0.965 1.00 74.75 104 GLY A O 1
ATOM 781 N N . THR A 1 105 ? 10.622 22.366 1.065 1.00 74.44 105 THR A N 1
ATOM 782 C CA . THR A 1 105 ? 12.057 22.661 1.161 1.00 74.44 105 THR A CA 1
ATOM 783 C C . THR A 1 105 ? 12.686 22.638 -0.229 1.00 74.44 105 THR A C 1
ATOM 785 O O . THR A 1 105 ? 13.380 21.695 -0.602 1.00 74.44 105 THR A O 1
ATOM 788 N N . VAL A 1 106 ? 12.460 23.696 -1.009 1.00 73.62 106 VAL A N 1
ATOM 789 C CA . VAL A 1 106 ? 13.346 23.993 -2.140 1.00 73.62 106 VAL A CA 1
ATOM 790 C C . VAL A 1 106 ? 14.628 24.615 -1.573 1.00 73.62 106 VAL A C 1
ATOM 792 O O . VAL A 1 106 ? 14.552 25.634 -0.882 1.00 73.62 106 VAL A O 1
ATOM 795 N N . PRO A 1 107 ? 15.812 24.016 -1.777 1.00 70.50 107 PRO A N 1
ATOM 796 C CA . PRO A 1 107 ? 17.049 24.659 -1.367 1.00 70.50 107 PRO A CA 1
ATOM 797 C C . PRO A 1 107 ? 17.225 25.945 -2.182 1.00 70.50 107 PRO A C 1
ATOM 799 O O . PRO A 1 107 ? 17.191 25.917 -3.412 1.00 70.50 107 PRO A O 1
ATOM 802 N N . VAL A 1 108 ? 17.417 27.076 -1.496 1.00 74.75 108 VAL A N 1
ATOM 803 C CA . VAL A 1 108 ? 17.949 28.293 -2.120 1.00 74.75 108 VAL A CA 1
ATOM 804 C C . VAL A 1 108 ? 19.331 27.936 -2.654 1.00 74.75 108 VAL A C 1
ATOM 806 O O . VAL A 1 108 ? 20.265 27.701 -1.888 1.00 74.75 108 VAL A O 1
ATOM 809 N N . PHE A 1 109 ? 19.439 27.812 -3.975 1.00 77.69 109 PHE A N 1
ATOM 810 C CA . PHE A 1 109 ? 20.726 27.657 -4.633 1.00 77.69 109 PHE A CA 1
ATOM 811 C C . PHE A 1 109 ? 21.481 28.987 -4.494 1.00 77.69 109 PHE A C 1
ATOM 813 O O . PHE A 1 109 ? 20.931 30.025 -4.877 1.00 77.69 109 PHE A O 1
ATOM 820 N N . PRO A 1 110 ? 22.691 29.001 -3.910 1.00 78.81 110 PRO A N 1
ATOM 821 C CA . PRO A 1 110 ? 23.480 30.220 -3.835 1.00 78.81 110 PRO A CA 1
ATOM 822 C C . PRO A 1 110 ? 23.829 30.689 -5.258 1.00 78.81 110 PRO A C 1
ATOM 824 O O . PRO A 1 110 ? 24.163 29.853 -6.100 1.00 78.81 110 PRO A O 1
ATOM 827 N N . PRO A 1 111 ? 23.748 31.998 -5.558 1.00 76.06 111 PRO A N 1
ATOM 828 C CA . PRO A 1 111 ? 24.138 32.512 -6.865 1.00 76.06 111 PRO A CA 1
ATOM 829 C C . PRO A 1 111 ? 25.612 32.191 -7.124 1.00 76.06 111 PRO A C 1
ATOM 831 O O . PRO A 1 111 ? 26.469 32.429 -6.275 1.00 76.06 111 PRO A O 1
ATOM 834 N N . SER A 1 112 ? 25.907 31.644 -8.303 1.00 75.81 112 SER A N 1
ATOM 835 C CA . SER A 1 112 ? 27.256 31.286 -8.751 1.00 75.81 112 SER A CA 1
ATOM 836 C C . SER A 1 112 ? 28.077 32.499 -9.213 1.00 75.81 112 SER A C 1
ATOM 838 O O . SER A 1 112 ? 28.864 32.378 -10.147 1.00 75.81 112 SER A O 1
ATOM 840 N N . ASP A 1 113 ? 27.912 33.653 -8.565 1.00 72.38 113 ASP A N 1
ATOM 841 C CA . ASP A 1 113 ? 28.692 34.863 -8.837 1.00 72.38 113 ASP A CA 1
ATOM 842 C C . ASP A 1 113 ? 29.846 34.974 -7.834 1.00 72.38 113 ASP A C 1
ATOM 844 O O . ASP A 1 113 ? 29.883 35.835 -6.957 1.00 72.38 113 ASP A O 1
ATOM 848 N N . THR A 1 114 ? 30.804 34.060 -7.972 1.00 68.12 114 THR A N 1
ATOM 849 C CA . THR A 1 114 ? 32.191 34.267 -7.537 1.00 68.12 114 THR A CA 1
ATOM 850 C C . THR A 1 114 ? 33.114 33.685 -8.605 1.00 68.12 114 THR A C 1
ATOM 852 O O . THR A 1 114 ? 33.572 32.546 -8.485 1.00 68.12 114 THR A O 1
ATOM 855 N N . ALA A 1 115 ? 33.339 34.458 -9.666 1.00 56.84 115 ALA A N 1
ATOM 856 C CA . ALA A 1 115 ? 34.438 34.307 -10.616 1.00 56.84 115 ALA A CA 1
ATOM 857 C C . ALA A 1 115 ? 34.957 35.702 -10.977 1.00 56.84 115 ALA A C 1
ATOM 859 O O . ALA A 1 115 ? 34.106 36.579 -11.254 1.00 56.84 115 ALA A O 1
#

=== Feature glossary ===
The record interleaves many kinds of information about one protein. Here is each kind framed as the question it answers.

Q: What are the backbone torsion angles?
A: φ (phi) and ψ (psi) are the two rotatable backbone dihedrals per residue: φ is the C(i-1)–N–Cα–C torsion, ψ is the N–Cα–C–N(i+1) torsion, both in degrees on (−180°, 180°]. α-helical residues cluster near (−60°, −45°); β-strand residues near (−120°, +130°). A Ramachandran plot is simply a scatter of (φ, ψ) for every residue.

Q: What is the amino-acid chain?
A: This is the polypeptide sequence — one letter per residue, N-terminus first. Length ranges from a few dozen residues for small domains to over a thousand for large multi-domain proteins.

Q: How mobile is each atom in the crystal?
A: For experimental (PDB) structures, the B-factor (temperature factor) quantifies the positional spread of each atom in the crystal — a combination of thermal vibration and static disorder — in units of Å². High B-factors mark flexible loops or poorly resolved regions; low B-factors mark the rigid, well-ordered core.

Q: Are the domains correctly placed relative to each other?
A: Predicted Aligned Error (PAE) is an AlphaFold confidence matrix: entry (i, j) is the expected error in the position of residue j, in ångströms, when the prediction is superimposed on the true structure at residue i. Low PAE within a block of residues means that block is internally rigid and well-predicted; high PAE between two blocks means their relative placement is uncertain even if each block individually is confident.

Q: How confident is the AlphaFold model at each residue?
A: pLDDT is the predicted lDDT-Cα score: AlphaFold's confidence that the local environment of each residue (all inter-atomic distances within 15 Å) is correctly placed. It is a per-residue number between 0 and 100, with higher meaning more reliable.

Q: What family and function is it annotated with?
A: Functional annotations link the protein to curated databases. InterPro entries identify conserved domains and families by matching the sequence against member-database signatures (Pfam, PROSITE, CDD, …). Gene Ontology (GO) terms describe molecular function, biological process, and cellular component in a controlled vocabulary. CATH places the structure in a hierarchical fold classification (Class/Architecture/Topology/Homologous-superfamily). The organism is the source species.

Q: How big and how compact is the whole molecule?
A: Three whole-structure scalars: the radius of gyration (RMS distance of Cα from centroid, in Å), the count of Cα–Cα contacts (pairs closer than 8 Å and separated by more than four residues in sequence — i.e. tertiary, not local, contacts), and the bounding-box dimensions. Together they distinguish compact globular folds from extended fibres or disordered chains.

Q: What known structures does this most resemble?
A: The Foldseek neighbor list gives the closest experimentally determined structures in the PDB, ranked by structural alignment. TM-score near 1 means near-identical fold; near 0.3 means only rough topology match. This is how one finds what a novel AlphaFold prediction most resembles in the solved-structure universe.

Q: Which residues are buried vs exposed?
A: SASA measures how much of the protein is reachable by solvent. It is computed by rolling a water-sized probe over the atomic surface and summing the exposed area (Å²). Per-residue SASA distinguishes core (buried, low SASA) from surface (exposed, high SASA) residues; total SASA is a whole-molecule size measure.

Q: Which residues are in helices, strands, or loops?
A: Eight-state secondary structure (DSSP): H is the canonical α-helix, G the tighter 3₁₀-helix, I the wider π-helix; E/B are β-structure, T and S are turns and bends, and '-' is everything else. DSSP derives these from the pattern of main-chain N–H···O=C hydrogen bonds, not from the sequence.

Q: Where is each backbone atom in 3D?
A: Structure coordinates are given as an mmCIF _atom_site loop: one row per atom with element, residue name, chain id, sequence number, and x/y/z position in Å. Only the four main-chain atoms per residue are included here; side chains are omitted to keep the record compact.

Q: What if only a Cα trace is available?
A: Three-state secondary structure (P-SEA) collapses the eight DSSP classes into helix (a), strand (b), and coil (c). P-SEA assigns these from Cα geometry alone — distances and angles — without requiring backbone oxygens, so it works on any Cα trace.

Q: What do the rendered images show?
A: The six renders are orthographic views along the three Cartesian axes in both directions. Representation (cartoon, sticks, or surface) and color scheme (sequence-rainbow or by-chain) vary across proteins so the training set covers all the common visualization conventions.

Q: What does the local fold look like, residue by residue?
A: Foldseek's 3Di representation compresses backbone geometry into a per-residue letter drawn from a learned twenty-state alphabet. It captures the tertiary interaction pattern around each residue — which residues are packed against it in space, regardless of where they are in sequence.

Q: What do the diagnostic plots show?
A: The contact map is a binary N×N matrix image: pixel (i, j) is dark where Cα_i and Cα_j are within 8 Å and |i−j|>4. Because the |i−j|>4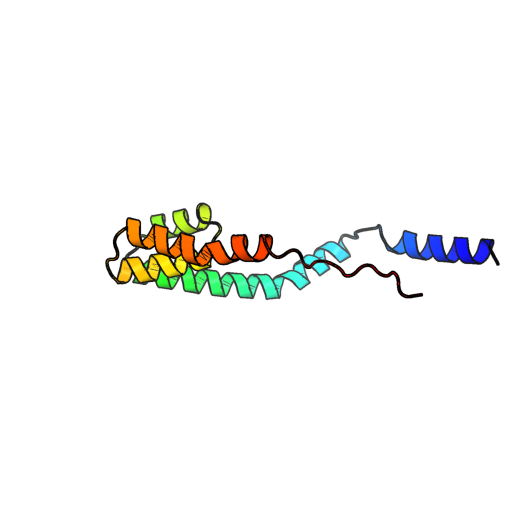 filter removes local helical contacts, off-diagonal stripes parallel to the main diagonal indicate parallel β-sheets; stripes perpendicular to it indicate antiparallel β-sheets. The Ramachandran plot scatters every residue's (φ, ψ) pair against the sterically allowed regions. The PAE heatmap renders the predicted-aligned-error matrix.